Protein AF-A5CQ01-F1 (afdb_monomer_lite)

Radius of gyration: 23.96 Å; chains: 1; bounding box: 38×40×53 Å

Organism: Clavibacter michiganensis subsp. michiganensis (strain NCPPB 382) (NCBI:txid443906)

Sequence (76 aa):
MKGDETIDGVPVTEERIQAWADEAEAGYDVGALKKFSRGRSGRGARPSQVVAVQLTDEELAAVDARATRAGRYDPR

Structure (mmCIF, N/CA/C/O backbone):
data_AF-A5CQ01-F1
#
_entry.id   AF-A5CQ01-F1
#
loop_
_atom_site.group_PDB
_atom_site.id
_atom_site.type_symbol
_atom_site.label_atom_id
_atom_site.label_alt_id
_atom_site.label_comp_id
_atom_site.label_asym_id
_atom_site.label_entity_id
_atom_site.label_seq_id
_atom_site.pdbx_PDB_ins_code
_atom_site.Cartn_x
_atom_site.Cartn_y
_atom_site.Cartn_z
_atom_site.occupancy
_atom_site.B_iso_or_equiv
_atom_site.auth_seq_id
_atom_site.auth_comp_id
_atom_site.auth_asym_id
_atom_site.aut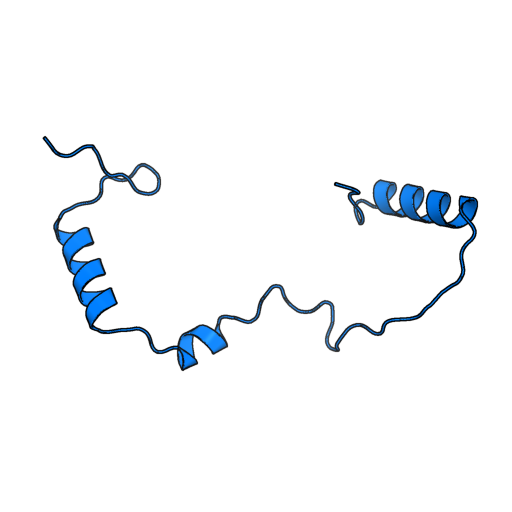h_atom_id
_atom_site.pdbx_PDB_model_num
ATOM 1 N N . MET A 1 1 ? -6.266 29.541 32.324 1.00 38.59 1 MET A N 1
ATOM 2 C CA . MET A 1 1 ? -7.620 29.089 31.934 1.00 38.59 1 MET A CA 1
ATOM 3 C C . MET A 1 1 ? -7.461 28.229 30.693 1.00 38.59 1 MET A C 1
ATOM 5 O O . MET A 1 1 ? -6.596 28.567 29.894 1.00 38.59 1 MET A O 1
ATOM 9 N N . LYS A 1 2 ? -8.156 27.079 30.638 1.00 54.66 2 LYS A N 1
ATOM 10 C CA . LYS A 1 2 ? -8.018 26.040 29.599 1.00 54.66 2 LYS A CA 1
ATOM 11 C C . LYS A 1 2 ? -8.068 26.674 28.200 1.00 54.66 2 LYS A C 1
ATOM 13 O O . LYS A 1 2 ? -8.877 27.569 27.986 1.00 54.66 2 LYS A O 1
ATOM 18 N N . GLY A 1 3 ? -7.161 26.254 27.318 1.00 56.56 3 GLY A N 1
ATOM 19 C CA . GLY A 1 3 ? -7.105 26.733 25.938 1.00 56.56 3 GLY A CA 1
ATOM 20 C C . GLY A 1 3 ? -8.326 26.271 25.150 1.00 56.56 3 GLY A C 1
ATOM 21 O O . GLY A 1 3 ? -8.945 25.273 25.507 1.00 56.56 3 GLY A O 1
ATOM 22 N N . ASP A 1 4 ? -8.668 27.013 24.103 1.00 67.31 4 ASP A N 1
ATOM 23 C CA . ASP A 1 4 ? -9.824 26.760 23.247 1.00 67.31 4 ASP A CA 1
ATOM 24 C C . ASP A 1 4 ? -9.624 25.464 22.439 1.00 67.31 4 ASP A C 1
ATOM 26 O O . ASP A 1 4 ? -9.194 25.471 21.284 1.00 67.31 4 ASP A O 1
ATOM 30 N N . GLU A 1 5 ? -9.879 24.320 23.073 1.00 78.88 5 GLU A N 1
ATOM 31 C CA . GLU A 1 5 ? -9.827 23.007 22.439 1.00 78.88 5 GLU A CA 1
ATOM 32 C C . GLU A 1 5 ? -10.934 22.945 21.383 1.00 78.88 5 GLU A C 1
ATOM 34 O O . GLU A 1 5 ? -12.127 22.955 21.687 1.00 78.88 5 GLU A O 1
ATOM 39 N N . THR A 1 6 ? -10.534 22.942 20.112 1.00 87.50 6 THR A N 1
ATOM 40 C CA . THR A 1 6 ? -11.440 22.892 18.962 1.00 87.50 6 THR A CA 1
ATOM 41 C C . THR A 1 6 ? -11.127 21.664 18.112 1.00 87.50 6 THR A C 1
ATOM 43 O O . THR A 1 6 ? -9.967 21.303 17.921 1.00 87.50 6 THR A O 1
ATOM 46 N N . ILE A 1 7 ? -12.168 21.019 17.586 1.00 84.56 7 ILE A N 1
ATOM 47 C CA . ILE A 1 7 ? -12.060 19.968 16.565 1.00 84.56 7 ILE A CA 1
ATOM 48 C C . ILE A 1 7 ? -12.777 20.489 15.325 1.00 84.56 7 ILE A C 1
ATOM 50 O O . ILE A 1 7 ? -13.936 20.887 15.421 1.00 84.56 7 ILE A O 1
ATOM 54 N N . ASP A 1 8 ? -12.076 20.547 14.191 1.00 84.06 8 ASP A N 1
ATOM 55 C CA . ASP A 1 8 ? -12.574 21.114 12.926 1.00 84.06 8 ASP A CA 1
ATOM 56 C C . ASP A 1 8 ? -13.139 22.543 13.067 1.00 84.06 8 ASP A C 1
ATOM 58 O O . ASP A 1 8 ? -14.125 22.919 12.437 1.00 84.06 8 ASP A O 1
ATOM 62 N N . GLY A 1 9 ? -12.520 23.353 13.935 1.00 85.56 9 GLY A N 1
ATOM 63 C CA . GLY A 1 9 ? -12.958 24.722 14.228 1.00 85.56 9 GLY A CA 1
ATOM 64 C C . GLY A 1 9 ? -14.185 24.820 15.144 1.00 85.56 9 GLY A C 1
ATOM 65 O O . GLY A 1 9 ? -14.653 25.924 15.411 1.00 85.56 9 GLY A O 1
ATOM 66 N N . VAL A 1 10 ? -14.696 23.694 15.654 1.00 86.56 10 VAL A N 1
ATOM 67 C CA . VAL A 1 10 ? -15.824 23.646 16.593 1.00 86.56 10 VAL A CA 1
ATOM 68 C C . VAL A 1 10 ? -15.303 23.483 18.024 1.00 86.56 10 VAL A C 1
ATOM 70 O O . VAL A 1 10 ? -14.581 22.514 18.279 1.00 86.56 10 VAL A O 1
ATOM 73 N N . PRO A 1 11 ? -15.684 24.357 18.978 1.00 88.06 11 PRO A N 1
ATOM 74 C CA . PRO A 1 11 ? -15.261 24.231 20.369 1.00 88.06 11 PRO A CA 1
ATOM 75 C C . PRO A 1 11 ? -15.760 22.924 20.980 1.00 88.06 11 PRO A C 1
ATOM 77 O O . PRO A 1 11 ? -16.906 22.498 20.787 1.00 88.06 11 PRO A O 1
ATOM 80 N N . VAL A 1 12 ? -14.868 22.261 21.699 1.00 87.44 12 VAL A N 1
ATOM 81 C CA . VAL A 1 12 ? -15.165 21.051 22.453 1.00 87.44 12 VAL A CA 1
ATOM 82 C C . VAL A 1 12 ? -15.826 21.464 23.765 1.00 87.44 12 VAL A C 1
ATOM 84 O O . VAL A 1 12 ? -15.306 22.299 24.498 1.00 87.44 12 VAL A O 1
ATOM 87 N N . THR A 1 13 ? -17.002 20.904 24.043 1.00 90.69 13 THR A N 1
ATOM 88 C CA . THR A 1 13 ? -17.722 21.133 25.300 1.00 90.69 13 THR A CA 1
ATOM 89 C C . THR A 1 13 ? -17.372 20.041 26.307 1.00 90.69 13 THR A C 1
ATOM 9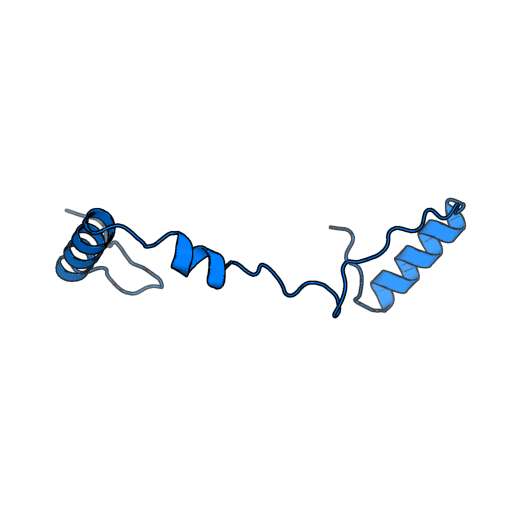1 O O . THR A 1 13 ? -16.968 18.944 25.917 1.00 90.69 13 THR A O 1
ATOM 94 N N . GLU A 1 14 ? -17.544 20.308 27.600 1.00 89.56 14 GLU A N 1
ATOM 95 C CA . GLU A 1 14 ? -17.241 19.328 28.652 1.00 89.56 14 GLU A CA 1
ATOM 96 C C . GLU A 1 14 ? -18.128 18.075 28.528 1.00 89.56 14 GLU A C 1
ATOM 98 O O . GLU A 1 14 ? -17.669 16.959 28.749 1.00 89.56 14 GLU A O 1
ATOM 103 N N . GLU A 1 15 ? -19.368 18.225 28.055 1.00 88.12 15 GLU A N 1
ATOM 104 C CA . GLU A 1 15 ? -20.264 17.096 27.785 1.00 88.12 15 GLU A CA 1
ATOM 105 C C . GLU A 1 15 ? -19.733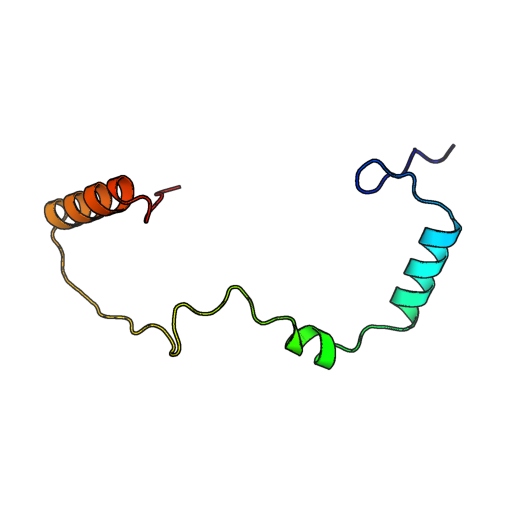 16.192 26.664 1.00 88.12 15 GLU A C 1
ATOM 107 O O . GLU A 1 15 ? -19.903 14.975 26.720 1.00 88.12 15 GLU A O 1
ATOM 112 N N . ARG A 1 16 ? -19.063 16.764 25.651 1.00 89.44 16 ARG A N 1
ATOM 113 C CA . ARG A 1 16 ? -18.414 15.981 24.585 1.00 89.44 16 ARG A CA 1
ATOM 114 C C . ARG A 1 16 ? -17.224 15.199 25.130 1.00 89.44 16 ARG A C 1
ATOM 116 O O . ARG A 1 16 ? -17.038 14.049 24.748 1.00 89.44 16 ARG A O 1
ATOM 123 N N . ILE A 1 17 ? -16.452 15.813 26.025 1.00 89.94 17 ILE A N 1
ATOM 124 C CA . ILE A 1 17 ? -15.314 15.164 26.685 1.00 89.94 17 ILE A CA 1
ATOM 125 C C 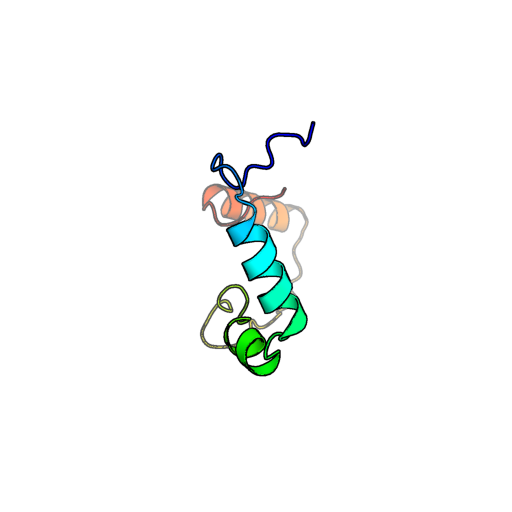. ILE A 1 17 ? -15.801 13.983 27.525 1.00 89.94 17 ILE A C 1
ATOM 127 O O . ILE A 1 17 ? -15.258 12.889 27.391 1.00 89.94 17 ILE A O 1
ATOM 131 N N . GLN A 1 18 ? -16.852 14.177 28.328 1.00 91.69 18 GLN A N 1
ATOM 132 C CA . GLN A 1 18 ? -17.423 13.102 29.139 1.00 91.69 18 GLN A CA 1
ATOM 133 C C . GLN A 1 18 ? -17.948 11.955 28.269 1.00 91.69 18 GLN A C 1
ATOM 135 O O . GLN A 1 18 ? -17.638 10.800 28.536 1.00 91.69 18 GLN A O 1
ATOM 140 N N . ALA A 1 19 ? -18.661 12.264 27.181 1.00 89.81 19 ALA A N 1
ATOM 141 C CA . ALA A 1 19 ? -19.157 11.243 26.261 1.00 89.81 19 ALA A CA 1
ATOM 142 C C . ALA A 1 19 ? -18.023 10.400 25.648 1.00 89.81 19 ALA A C 1
ATOM 144 O O . ALA A 1 19 ? -18.153 9.182 25.547 1.00 89.81 19 ALA A O 1
ATOM 145 N N . TRP A 1 20 ? -16.899 11.019 25.271 1.00 90.88 20 TRP A N 1
ATOM 146 C CA . TRP A 1 20 ? -15.734 10.285 24.765 1.00 90.88 20 TRP A CA 1
ATOM 147 C C . TRP A 1 20 ? -15.023 9.467 25.843 1.00 90.88 20 TRP A C 1
ATOM 149 O O . TRP A 1 20 ? -14.504 8.394 25.539 1.00 90.88 20 TRP A O 1
ATOM 159 N N . ALA A 1 21 ? -14.988 9.954 27.085 1.00 90.81 21 ALA A N 1
ATOM 160 C CA . ALA A 1 21 ? -14.438 9.200 28.207 1.00 90.81 21 ALA A CA 1
ATOM 161 C C . ALA A 1 21 ? -15.266 7.933 28.468 1.00 90.81 21 ALA A C 1
ATOM 163 O O . ALA A 1 21 ? -14.709 6.836 28.500 1.00 90.81 21 ALA A O 1
ATOM 164 N N . ASP A 1 22 ? -16.591 8.073 28.535 1.00 91.25 22 ASP A N 1
ATOM 165 C CA . ASP A 1 22 ? -17.517 6.953 28.724 1.00 91.25 22 ASP A CA 1
ATOM 166 C C . ASP A 1 22 ? -17.406 5.936 27.571 1.00 91.25 22 ASP A C 1
ATOM 168 O O . ASP A 1 22 ? -17.397 4.722 27.788 1.00 91.25 22 ASP A O 1
ATOM 172 N N . GLU A 1 23 ? -17.275 6.420 26.331 1.00 84.88 23 GLU A N 1
ATOM 173 C CA . GLU A 1 23 ? -17.086 5.583 25.141 1.00 84.88 23 GLU A CA 1
ATOM 174 C C . GLU A 1 23 ? -15.763 4.799 25.188 1.00 84.88 23 GLU A C 1
ATOM 176 O O . GLU A 1 23 ? -15.726 3.609 24.858 1.00 84.88 23 GLU A O 1
ATOM 181 N N . ALA A 1 24 ? -14.678 5.433 25.640 1.00 86.12 24 ALA A N 1
ATOM 182 C CA . ALA A 1 24 ? -13.380 4.784 25.790 1.00 86.12 24 ALA A CA 1
ATOM 183 C C . ALA A 1 24 ? -13.382 3.719 26.902 1.00 86.12 24 ALA A C 1
ATOM 185 O O . ALA A 1 24 ? -12.772 2.661 26.730 1.00 86.12 24 ALA A O 1
ATOM 186 N N . GLU A 1 25 ? -14.079 3.973 28.013 1.00 89.06 25 GLU A N 1
ATOM 187 C CA . GLU A 1 25 ? -14.231 3.027 29.126 1.00 89.06 25 GLU A CA 1
ATOM 188 C C . GLU A 1 25 ? -15.116 1.826 28.764 1.00 89.06 25 GLU A C 1
ATOM 190 O O . GLU A 1 25 ? -14.813 0.697 29.159 1.00 89.06 25 GLU A O 1
ATOM 195 N N . ALA A 1 26 ? -16.173 2.038 27.970 1.00 88.06 26 ALA A N 1
ATOM 196 C CA . ALA A 1 26 ? -17.030 0.964 27.467 1.00 88.06 26 ALA A CA 1
ATOM 197 C C . ALA A 1 26 ? -16.276 -0.004 26.534 1.00 88.06 26 ALA A C 1
ATOM 199 O O . ALA A 1 26 ? -16.583 -1.199 26.493 1.00 88.06 26 ALA A O 1
ATOM 200 N N . GLY A 1 27 ? -15.266 0.506 25.822 1.00 77.38 27 GLY A N 1
ATOM 201 C CA . GLY A 1 27 ? -14.425 -0.252 24.904 1.00 77.38 27 GLY A CA 1
ATOM 202 C C . GLY A 1 27 ? -15.117 -0.583 23.576 1.00 77.38 27 GLY A C 1
ATOM 203 O O . GLY A 1 27 ? -16.326 -0.791 23.491 1.00 77.38 27 GLY A O 1
ATOM 204 N N . TYR A 1 28 ? -14.334 -0.665 22.498 1.00 77.44 28 TYR A N 1
ATOM 205 C CA . TYR A 1 28 ? -14.860 -0.986 21.169 1.00 77.44 28 TYR A CA 1
ATOM 206 C C . TYR A 1 28 ? -14.827 -2.487 20.869 1.00 77.44 28 TYR A C 1
ATOM 208 O O . TYR A 1 28 ? -13.827 -3.166 21.114 1.00 77.44 28 TYR A O 1
ATOM 216 N N . ASP A 1 29 ? -15.872 -2.992 20.206 1.00 79.62 29 ASP A N 1
ATOM 217 C CA . ASP A 1 29 ? -15.826 -4.313 19.574 1.00 79.62 29 ASP A CA 1
ATOM 218 C C . ASP A 1 29 ? -14.848 -4.298 18.385 1.00 79.62 29 ASP A C 1
ATOM 220 O O . ASP A 1 29 ? -15.170 -3.917 17.253 1.00 79.62 29 ASP A O 1
ATOM 224 N N . VAL A 1 30 ? -13.627 -4.767 18.640 1.00 73.38 30 VAL A N 1
ATOM 225 C CA . VAL A 1 30 ? -12.568 -4.933 17.634 1.00 73.38 30 VAL A CA 1
ATOM 226 C C . VAL A 1 30 ? -12.990 -5.831 16.463 1.00 73.38 30 VAL A C 1
ATOM 228 O O . VAL A 1 30 ? -12.466 -5.687 15.355 1.00 73.38 30 VAL A O 1
ATOM 231 N N . GLY A 1 31 ? -13.940 -6.748 16.670 1.00 72.12 31 GLY A N 1
ATOM 232 C CA . GLY A 1 31 ? -14.508 -7.601 15.630 1.00 72.12 31 GLY A CA 1
ATOM 233 C C . GLY A 1 31 ? -15.389 -6.823 14.653 1.00 72.12 31 GLY A C 1
ATOM 234 O O . GLY A 1 31 ? -15.314 -7.051 13.442 1.00 72.12 31 GLY A O 1
ATOM 235 N N . ALA A 1 32 ? -16.174 -5.865 15.149 1.00 68.00 32 ALA A N 1
ATOM 236 C CA . ALA A 1 32 ? -16.943 -4.939 14.322 1.00 68.00 32 ALA A CA 1
ATOM 237 C C . ALA A 1 32 ? -16.032 -3.955 13.570 1.00 68.00 32 ALA A C 1
ATOM 239 O O . ALA A 1 32 ? -16.210 -3.762 12.366 1.00 68.00 32 ALA A O 1
ATOM 240 N N . LEU A 1 33 ? -14.996 -3.414 14.221 1.00 65.06 33 LEU A N 1
ATOM 241 C CA . LEU A 1 33 ? -14.040 -2.497 13.582 1.00 65.06 33 LEU A CA 1
ATOM 242 C C . LEU A 1 33 ? -13.256 -3.161 12.436 1.00 65.06 33 LEU A C 1
ATOM 244 O O . LEU A 1 33 ? -13.086 -2.568 11.369 1.00 65.06 33 LEU A O 1
ATOM 248 N N . LYS A 1 34 ? -12.851 -4.430 12.590 1.00 62.50 34 LYS A N 1
ATOM 249 C CA . LYS A 1 34 ? -12.191 -5.200 11.515 1.00 62.50 34 LYS A CA 1
ATOM 250 C C . LYS A 1 34 ? -13.077 -5.421 10.286 1.00 62.50 34 LYS A C 1
ATOM 252 O O . LYS A 1 34 ? -12.552 -5.543 9.180 1.00 62.50 34 LYS A O 1
ATOM 257 N N . LYS A 1 35 ? -14.410 -5.451 10.434 1.00 61.16 35 LYS A N 1
ATOM 258 C CA . LYS A 1 35 ? -15.334 -5.551 9.283 1.00 61.16 35 LYS A CA 1
ATOM 259 C C . LYS A 1 35 ? -15.303 -4.289 8.419 1.00 61.16 35 LYS A C 1
ATOM 261 O O . LYS A 1 35 ? -15.446 -4.394 7.201 1.00 61.16 35 LYS A O 1
ATOM 266 N N . PHE A 1 36 ? -15.075 -3.131 9.039 1.00 57.19 36 PHE A N 1
ATOM 267 C CA . PHE A 1 36 ? -14.902 -1.852 8.351 1.00 57.19 36 PHE A CA 1
ATOM 268 C C . PHE A 1 36 ? -13.458 -1.615 7.891 1.00 57.19 36 PHE A C 1
ATOM 270 O O . PHE A 1 36 ? -13.250 -0.875 6.934 1.00 57.19 36 PHE A O 1
ATOM 277 N N . SER A 1 37 ? -12.466 -2.313 8.464 1.00 56.22 37 SER A N 1
ATOM 278 C CA . SER A 1 37 ? -11.060 -2.262 8.030 1.00 56.22 37 SER A CA 1
ATOM 279 C C . SER A 1 37 ? -10.781 -3.058 6.746 1.00 56.22 37 SER A C 1
ATOM 281 O O . SER A 1 37 ? -9.701 -3.631 6.561 1.00 56.22 37 SER A O 1
ATOM 283 N N . ARG A 1 38 ? -11.716 -3.074 5.794 1.00 57.00 38 ARG A N 1
ATOM 284 C CA . ARG A 1 38 ? -11.273 -3.239 4.415 1.00 57.00 38 ARG A CA 1
ATOM 285 C C . ARG A 1 38 ? -10.557 -1.943 4.086 1.00 57.00 38 ARG A C 1
ATOM 287 O O . ARG A 1 38 ? -11.192 -0.919 3.857 1.00 57.00 38 ARG A O 1
ATOM 294 N N . GLY A 1 39 ? -9.226 -1.992 4.117 1.00 67.12 39 GLY A N 1
ATOM 295 C CA . GLY A 1 39 ? -8.404 -0.942 3.535 1.00 67.12 39 GLY A CA 1
ATOM 296 C C . GLY A 1 39 ? -8.845 -0.651 2.098 1.00 67.12 39 GLY A C 1
ATOM 297 O O . GLY A 1 39 ? -9.739 -1.312 1.562 1.00 67.12 39 GLY A O 1
ATOM 298 N N . ARG A 1 40 ? -8.209 0.345 1.471 1.00 59.31 40 ARG A N 1
ATO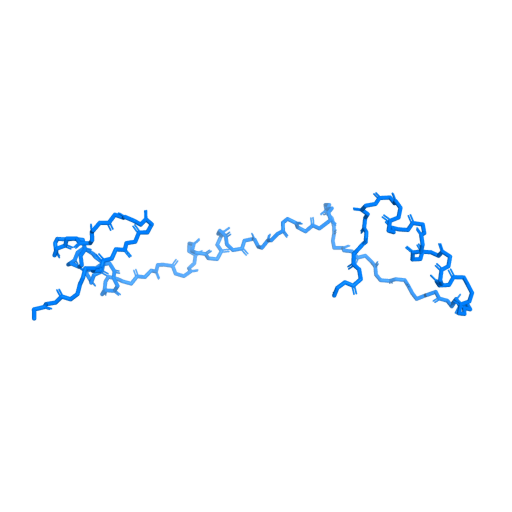M 299 C CA . ARG A 1 40 ? -8.454 0.742 0.074 1.00 59.31 40 ARG A CA 1
ATOM 300 C C . ARG A 1 40 ? -8.828 -0.485 -0.761 1.00 59.31 40 ARG A C 1
ATOM 302 O O . ARG A 1 40 ? -8.047 -1.437 -0.790 1.00 59.31 40 ARG A O 1
ATOM 309 N N . SER A 1 41 ? -10.021 -0.464 -1.364 1.00 59.88 41 SER A N 1
ATOM 310 C CA . SER A 1 41 ? -10.555 -1.566 -2.166 1.00 59.88 41 SER A CA 1
ATOM 311 C C . SER A 1 41 ? -9.424 -2.201 -2.967 1.00 59.88 41 SER A C 1
ATOM 313 O O . SER A 1 41 ? -8.740 -1.515 -3.734 1.00 59.88 41 SER A O 1
ATOM 315 N N . GLY A 1 42 ? -9.161 -3.487 -2.702 1.00 59.25 42 GLY A N 1
ATOM 316 C CA . GLY A 1 42 ? -8.116 -4.223 -3.405 1.00 59.25 42 GLY A CA 1
ATOM 317 C C . GLY A 1 42 ? -8.276 -3.988 -4.904 1.00 59.25 42 GLY A C 1
ATOM 318 O O . GLY A 1 42 ? -9.404 -3.922 -5.401 1.00 59.25 42 GLY A O 1
ATOM 319 N N . ARG A 1 43 ? -7.172 -3.760 -5.624 1.00 59.66 43 ARG A N 1
ATOM 320 C CA . ARG A 1 43 ? -7.249 -3.518 -7.068 1.00 59.66 43 ARG A CA 1
ATOM 321 C C . ARG A 1 43 ? -7.779 -4.788 -7.745 1.00 59.66 43 ARG A C 1
ATOM 323 O O . ARG A 1 43 ? -7.018 -5.704 -8.013 1.00 59.66 43 ARG A O 1
ATOM 330 N N . GLY A 1 44 ? -9.079 -4.819 -8.024 1.00 61.31 44 GLY A N 1
ATOM 331 C CA . GLY A 1 44 ? -9.743 -5.907 -8.738 1.00 61.31 44 GLY A CA 1
ATOM 332 C C . GLY A 1 44 ? -10.386 -6.970 -7.844 1.00 61.31 44 GLY A C 1
ATOM 333 O O . GLY A 1 44 ? -10.219 -7.007 -6.630 1.00 61.31 44 GLY A O 1
ATOM 334 N N . ALA A 1 45 ? -11.157 -7.852 -8.483 1.00 68.31 45 ALA A N 1
ATOM 335 C CA . ALA A 1 45 ? -11.896 -8.936 -7.831 1.00 68.31 45 ALA A CA 1
ATOM 336 C C . ALA A 1 45 ? -10.997 -10.066 -7.283 1.00 68.31 45 ALA A C 1
ATOM 338 O O . ALA A 1 45 ? -11.488 -10.983 -6.628 1.00 68.31 45 ALA A O 1
ATOM 339 N N . ARG A 1 46 ? -9.690 -10.030 -7.574 1.00 69.19 46 ARG A N 1
ATOM 340 C CA . ARG A 1 46 ? -8.684 -11.004 -7.137 1.00 69.19 46 ARG A CA 1
ATOM 341 C C . ARG A 1 46 ? -7.410 -10.271 -6.702 1.00 69.19 46 ARG A C 1
ATOM 343 O O . ARG A 1 46 ? -7.175 -9.165 -7.187 1.00 69.19 46 ARG A O 1
ATOM 350 N N . PRO A 1 47 ? -6.585 -10.875 -5.829 1.00 71.81 47 PRO A N 1
ATOM 351 C CA . PRO A 1 47 ? -5.261 -10.349 -5.512 1.00 71.81 47 PRO A CA 1
ATOM 352 C C . PRO A 1 47 ? -4.425 -10.134 -6.780 1.00 71.81 47 PRO A C 1
ATOM 354 O O . PRO A 1 47 ? -4.495 -10.938 -7.712 1.00 71.81 47 PRO A O 1
ATOM 357 N N . SER A 1 48 ? -3.626 -9.069 -6.810 1.00 79.44 48 SER A N 1
ATOM 358 C CA . SER A 1 48 ? -2.701 -8.805 -7.913 1.00 79.44 48 SER A CA 1
ATOM 359 C C . SER A 1 48 ? -1.680 -9.935 -8.058 1.00 79.44 48 SER A C 1
ATOM 361 O O . SER A 1 48 ? -1.098 -10.379 -7.069 1.00 79.44 48 SER A O 1
ATOM 363 N N . GLN A 1 49 ? -1.416 -10.361 -9.292 1.00 83.62 49 GLN A N 1
ATOM 364 C CA . GLN A 1 49 ? -0.303 -11.254 -9.606 1.00 83.62 49 GLN A CA 1
ATOM 365 C C . GLN A 1 49 ? 0.973 -10.432 -9.823 1.00 83.62 49 GLN A C 1
ATOM 367 O O . GLN A 1 49 ? 0.952 -9.435 -10.544 1.00 83.62 49 GLN A O 1
ATOM 372 N N . VAL A 1 50 ? 2.085 -10.865 -9.228 1.00 87.56 50 VAL A N 1
ATOM 373 C CA . VAL A 1 50 ? 3.416 -10.298 -9.485 1.00 87.56 50 VAL A CA 1
ATOM 374 C C . VAL A 1 50 ? 4.067 -11.080 -10.624 1.00 87.56 50 VAL A C 1
ATOM 376 O O . VAL A 1 50 ? 4.141 -12.307 -10.568 1.00 87.56 50 VAL A O 1
ATOM 379 N N . VAL A 1 51 ? 4.526 -10.376 -11.658 1.00 92.25 51 VAL A N 1
ATOM 380 C CA . VAL A 1 51 ? 5.258 -10.946 -12.798 1.00 92.25 51 VAL A CA 1
ATOM 381 C C . VAL A 1 51 ? 6.604 -10.234 -12.883 1.00 92.25 51 VAL A C 1
ATOM 383 O O . VAL A 1 51 ? 6.639 -9.013 -13.008 1.00 92.25 51 VAL A O 1
ATOM 386 N N . ALA A 1 52 ? 7.704 -10.982 -12.789 1.00 93.31 52 ALA A N 1
ATOM 387 C CA . ALA A 1 52 ? 9.042 -10.430 -12.974 1.00 93.31 52 ALA A CA 1
ATOM 388 C C . ALA A 1 52 ? 9.320 -10.242 -14.472 1.00 93.31 52 ALA A C 1
ATOM 390 O O . ALA A 1 52 ? 9.172 -11.183 -15.250 1.00 93.31 52 ALA A O 1
ATOM 391 N N . VAL A 1 53 ? 9.716 -9.032 -14.868 1.00 93.94 53 VAL A N 1
ATOM 392 C CA . VAL A 1 53 ? 10.070 -8.677 -16.249 1.00 93.94 53 VAL A CA 1
ATOM 393 C C . VAL A 1 53 ? 11.435 -8.003 -16.221 1.00 93.94 53 VAL A C 1
ATOM 395 O O . VAL A 1 53 ? 11.683 -7.158 -15.363 1.00 93.94 53 VAL A O 1
ATOM 398 N N . GLN A 1 54 ? 12.324 -8.395 -17.133 1.00 95.62 54 GLN A N 1
ATOM 399 C CA . GLN A 1 54 ? 13.610 -7.727 -17.315 1.00 95.62 54 GLN A CA 1
ATOM 400 C C . GLN A 1 54 ? 13.423 -6.563 -18.282 1.00 95.62 54 GLN A C 1
ATOM 402 O O . GLN A 1 54 ? 12.916 -6.759 -19.383 1.00 95.62 54 GLN A O 1
ATOM 407 N N . LEU A 1 55 ? 13.816 -5.371 -17.847 1.00 95.25 55 LEU A N 1
ATOM 408 C CA . LEU A 1 55 ? 13.813 -4.153 -18.645 1.00 95.25 55 LEU A CA 1
ATOM 409 C C . LEU A 1 55 ? 15.213 -3.555 -18.601 1.00 95.25 55 LEU A C 1
ATOM 411 O O . LEU A 1 55 ? 15.885 -3.616 -17.570 1.00 95.25 55 LEU A O 1
ATOM 415 N N . THR A 1 56 ? 15.639 -2.983 -19.717 1.00 97.56 56 THR A N 1
ATOM 416 C CA . THR A 1 56 ? 16.789 -2.080 -19.745 1.00 97.56 56 THR A CA 1
ATOM 417 C C . THR A 1 56 ? 16.432 -0.739 -19.096 1.00 97.56 56 THR A C 1
ATOM 419 O O . THR A 1 56 ? 15.255 -0.399 -18.941 1.00 97.56 56 THR A O 1
ATOM 422 N N . ASP A 1 57 ? 17.446 0.054 -18.743 1.00 96.94 57 ASP A N 1
ATOM 423 C CA . ASP A 1 57 ? 17.239 1.377 -18.137 1.00 96.94 57 ASP A CA 1
ATOM 424 C C . ASP A 1 57 ? 16.452 2.321 -19.066 1.00 96.94 57 ASP A C 1
ATOM 426 O O . ASP A 1 57 ? 15.605 3.093 -18.610 1.00 96.94 57 ASP A O 1
ATOM 430 N N . GLU A 1 58 ? 16.681 2.226 -20.380 1.00 96.12 58 GLU A N 1
ATOM 431 C CA . G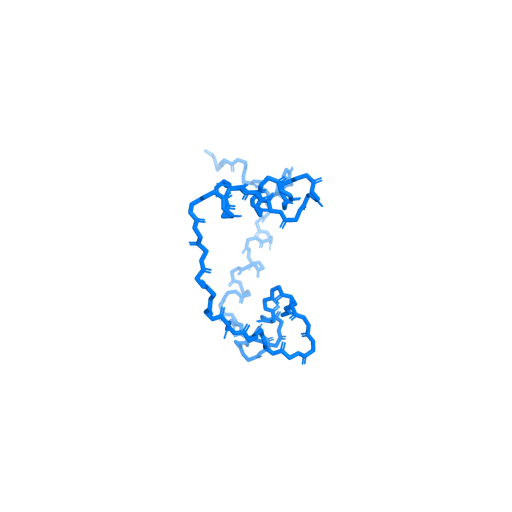LU A 1 58 ? 15.966 3.016 -21.389 1.00 96.12 58 GLU A CA 1
ATOM 432 C C . GLU A 1 58 ? 14.475 2.651 -21.444 1.00 96.12 58 GLU A C 1
ATOM 434 O O . GLU A 1 58 ? 13.606 3.528 -21.467 1.00 96.12 58 GLU A O 1
ATOM 439 N N . GLU A 1 59 ? 14.157 1.356 -21.414 1.00 96.88 59 GLU A N 1
ATOM 440 C CA . GLU A 1 59 ? 12.774 0.876 -21.431 1.00 96.88 59 GLU A CA 1
ATOM 441 C C . GLU A 1 59 ? 12.028 1.252 -20.149 1.00 96.88 59 GLU A C 1
ATOM 443 O O . GLU A 1 59 ? 10.860 1.647 -20.214 1.00 96.88 59 GLU A O 1
ATOM 448 N N . LEU A 1 60 ? 12.695 1.180 -18.993 1.00 95.00 60 LEU A N 1
ATOM 449 C CA . LEU A 1 60 ? 12.117 1.609 -17.722 1.00 95.00 60 LEU A CA 1
ATOM 450 C C . LEU A 1 60 ? 11.767 3.104 -17.758 1.00 95.00 60 LEU A C 1
ATOM 452 O O . LEU A 1 60 ? 10.628 3.479 -17.471 1.00 95.00 60 LEU A O 1
ATOM 456 N N . ALA A 1 61 ? 12.695 3.943 -18.230 1.00 95.00 61 ALA A N 1
ATOM 457 C CA . ALA A 1 61 ? 12.464 5.377 -18.385 1.00 95.00 61 ALA A CA 1
ATOM 458 C C . ALA A 1 61 ? 11.296 5.684 -19.344 1.00 95.00 61 ALA A C 1
ATOM 460 O O . ALA A 1 61 ? 10.479 6.576 -19.085 1.00 95.00 61 ALA A O 1
ATOM 461 N N . ALA A 1 62 ? 11.166 4.927 -20.438 1.00 95.56 62 ALA A N 1
ATOM 462 C CA . ALA A 1 62 ? 10.058 5.073 -21.380 1.00 95.56 62 ALA A CA 1
ATOM 463 C C . ALA A 1 62 ? 8.697 4.694 -20.762 1.00 95.56 62 ALA A C 1
ATOM 465 O O . ALA A 1 62 ? 7.680 5.355 -21.026 1.00 95.56 62 ALA A O 1
ATOM 466 N N . VAL A 1 63 ? 8.661 3.650 -19.927 1.00 94.00 63 VAL A N 1
ATOM 467 C CA . VAL A 1 63 ? 7.460 3.234 -19.186 1.00 94.00 63 VAL A CA 1
ATOM 468 C C . VAL A 1 63 ? 7.048 4.306 -18.181 1.00 94.00 63 VAL A C 1
ATOM 470 O O . VAL A 1 63 ? 5.875 4.696 -18.170 1.00 94.00 63 VAL A O 1
ATOM 473 N N . ASP A 1 64 ? 7.994 4.842 -17.412 1.00 92.44 64 ASP A N 1
ATOM 474 C CA . ASP A 1 64 ? 7.730 5.890 -16.424 1.00 92.44 64 ASP A CA 1
ATOM 475 C C . ASP A 1 64 ? 7.216 7.172 -17.085 1.00 92.44 64 ASP A C 1
ATOM 477 O O . ASP A 1 64 ? 6.184 7.721 -16.681 1.00 92.44 64 ASP A O 1
ATOM 481 N N . ALA A 1 65 ? 7.847 7.611 -18.179 1.00 92.75 65 ALA A N 1
ATOM 482 C CA . ALA A 1 65 ? 7.394 8.771 -18.947 1.00 92.75 65 ALA A CA 1
ATOM 483 C C . ALA A 1 65 ? 5.957 8.591 -19.469 1.00 92.75 65 ALA A C 1
ATOM 485 O O . ALA A 1 65 ? 5.131 9.514 -19.427 1.00 92.75 65 ALA A O 1
ATOM 486 N N . ARG A 1 66 ? 5.618 7.384 -19.940 1.00 94.19 66 ARG A N 1
ATOM 487 C CA . ARG A 1 66 ? 4.257 7.051 -20.377 1.00 94.19 66 ARG A CA 1
ATOM 488 C C . ARG A 1 66 ? 3.268 7.049 -19.211 1.00 94.19 66 ARG A C 1
ATOM 490 O O . ARG A 1 66 ? 2.146 7.532 -19.382 1.00 94.19 66 ARG A O 1
ATOM 497 N N . ALA A 1 67 ? 3.647 6.496 -18.064 1.00 91.38 67 ALA A N 1
ATOM 498 C CA . ALA A 1 67 ? 2.777 6.364 -16.902 1.00 91.38 67 ALA A CA 1
ATOM 499 C C . ALA A 1 67 ? 2.456 7.727 -16.264 1.00 91.38 67 ALA A C 1
ATOM 501 O O . ALA A 1 67 ? 1.289 7.991 -15.950 1.00 91.38 67 ALA A O 1
ATOM 502 N N . THR A 1 68 ? 3.452 8.613 -16.186 1.00 90.19 68 THR A N 1
ATOM 503 C CA . THR A 1 68 ? 3.298 10.005 -15.739 1.00 90.19 68 THR A CA 1
ATOM 504 C C . THR A 1 68 ? 2.364 10.780 -16.665 1.00 90.19 68 THR A C 1
ATOM 506 O O . THR A 1 68 ? 1.398 11.386 -16.202 1.00 90.19 68 THR A O 1
ATOM 509 N N . ARG A 1 69 ? 2.549 10.684 -17.994 1.00 88.62 69 ARG A N 1
ATOM 510 C CA . ARG A 1 69 ? 1.642 11.323 -18.971 1.00 88.62 69 ARG A CA 1
ATOM 511 C C . ARG A 1 69 ? 0.195 10.843 -18.831 1.00 88.62 69 ARG A C 1
ATOM 513 O O . ARG A 1 69 ? -0.736 11.608 -19.057 1.00 88.62 69 ARG A O 1
ATOM 520 N N . ALA A 1 70 ? -0.002 9.574 -18.482 1.00 87.94 70 ALA A N 1
ATOM 521 C CA . ALA A 1 70 ? -1.328 8.995 -18.293 1.00 87.94 70 ALA A CA 1
ATOM 522 C C . ALA A 1 70 ? -1.968 9.341 -16.932 1.00 87.94 70 ALA A C 1
ATOM 524 O O . ALA A 1 70 ? -3.093 8.905 -16.684 1.00 87.94 70 ALA A O 1
ATOM 525 N N . GLY A 1 71 ? -1.263 10.052 -16.040 1.00 82.94 71 GLY A N 1
ATOM 526 C CA . GLY A 1 71 ? -1.719 10.344 -14.677 1.00 82.94 71 GLY A CA 1
ATOM 527 C C . GLY A 1 71 ? -1.877 9.094 -13.805 1.00 82.94 71 GLY A C 1
ATOM 528 O O . GLY A 1 71 ? -2.650 9.097 -12.850 1.00 82.94 71 GLY A O 1
ATOM 529 N N . ARG A 1 72 ? -1.207 7.988 -14.163 1.00 75.19 72 ARG A N 1
ATOM 530 C CA . ARG A 1 72 ? -1.315 6.694 -13.461 1.00 75.19 72 ARG A CA 1
ATOM 531 C C . ARG A 1 72 ? -0.132 6.401 -12.546 1.00 75.19 72 ARG A C 1
ATOM 533 O O . ARG A 1 72 ? -0.178 5.411 -11.818 1.00 75.19 72 ARG A O 1
ATOM 540 N N . TYR A 1 73 ? 0.890 7.248 -12.590 1.00 74.31 73 TYR A N 1
ATOM 541 C CA . TYR A 1 73 ? 2.095 7.152 -11.784 1.00 74.31 73 TYR A CA 1
ATOM 542 C C . TYR A 1 73 ? 2.580 8.555 -11.412 1.00 74.31 73 TYR A C 1
ATOM 544 O O . TYR A 1 73 ? 2.502 9.472 -12.228 1.00 74.31 73 TYR A O 1
ATOM 552 N N . ASP A 1 74 ? 3.029 8.699 -10.170 1.00 74.31 74 ASP A N 1
ATOM 553 C CA . ASP A 1 74 ? 3.595 9.918 -9.601 1.00 74.31 74 ASP A CA 1
ATOM 554 C C . ASP A 1 74 ? 4.819 9.491 -8.775 1.00 74.31 74 ASP A C 1
ATOM 556 O O . ASP A 1 74 ? 4.640 8.744 -7.810 1.00 74.31 74 ASP A O 1
ATOM 560 N N . PRO A 1 75 ? 6.045 9.870 -9.169 1.00 67.06 75 PRO A N 1
ATOM 561 C CA . PRO A 1 75 ? 7.282 9.300 -8.630 1.00 67.06 75 PRO A CA 1
ATOM 562 C C . PRO A 1 75 ? 7.709 9.853 -7.252 1.00 67.06 75 PRO A C 1
ATOM 564 O O . PRO A 1 75 ? 8.878 9.716 -6.903 1.00 67.06 75 PRO A O 1
ATOM 567 N N . ARG A 1 76 ? 6.811 10.509 -6.498 1.00 60.66 76 ARG A N 1
ATOM 568 C CA . ARG A 1 76 ? 7.131 11.129 -5.194 1.00 60.66 76 ARG A CA 1
ATOM 569 C C . ARG A 1 76 ? 7.599 10.135 -4.135 1.00 60.66 76 ARG A C 1
ATOM 571 O O . ARG A 1 76 ? 6.970 9.060 -4.010 1.00 60.66 76 ARG A O 1
#

pLDDT: mean 80.17, std 13.82, range [38.59, 97.56]

Secondary structure (DSSP, 8-state):
-----EETTEEPPHHHHHHHHHHHHH---HHHHHHH---S--SSSSPPPP------HHHHHHHHHHHHHTTS----

Foldseek 3Di:
DDDQDDDPNHGDDVVNVVVVVVVVVVDDDPVVVVVVPPPDPAPDPDHDDDDDDDDDPVRVVVVQVVCVVVVNDDPD